Protein AF-A0AAV2IQ93-F1 (afdb_monomer_lite)

Structure (mmCIF, N/CA/C/O backbone):
data_AF-A0AAV2IQ93-F1
#
_entry.id   AF-A0AAV2IQ93-F1
#
loop_
_atom_site.group_PDB
_atom_site.id
_atom_site.type_symbol
_atom_site.label_atom_id
_atom_site.label_alt_id
_atom_site.label_comp_id
_atom_site.label_asym_id
_atom_site.label_entity_id
_atom_site.label_seq_id
_atom_site.pdbx_PDB_ins_code
_atom_site.Cartn_x
_atom_site.Cartn_y
_atom_site.Cartn_z
_atom_site.occupancy
_atom_site.B_iso_or_equiv
_atom_site.auth_seq_id
_atom_site.auth_comp_id
_atom_site.auth_asym_id
_atom_site.auth_atom_id
_atom_site.pdbx_PDB_model_num
ATOM 1 N N . MET A 1 1 ? 19.560 12.477 1.632 1.00 33.50 1 MET A N 1
ATOM 2 C CA . MET A 1 1 ? 19.057 12.816 2.978 1.00 33.50 1 MET A CA 1
ATOM 3 C C . MET A 1 1 ? 17.551 12.609 2.951 1.00 33.50 1 MET A C 1
ATOM 5 O O . MET A 1 1 ? 16.864 13.387 2.298 1.00 33.50 1 MET A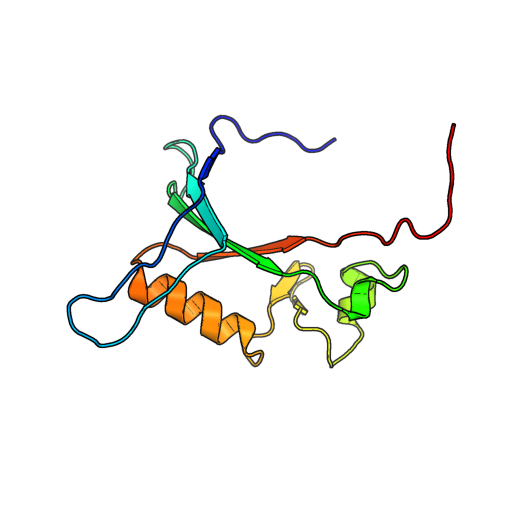 O 1
ATOM 9 N N . GLN A 1 2 ? 17.048 11.499 3.497 1.00 44.12 2 GLN A N 1
ATOM 10 C CA . GLN A 1 2 ? 15.600 11.317 3.627 1.00 44.12 2 GLN A CA 1
ATOM 11 C C . GLN A 1 2 ? 15.128 12.332 4.668 1.00 44.12 2 GLN A C 1
ATOM 13 O O . GLN A 1 2 ? 15.624 12.338 5.789 1.00 44.12 2 GLN A O 1
ATOM 18 N N . LYS A 1 3 ? 14.272 13.269 4.260 1.00 54.19 3 LYS A N 1
ATOM 19 C CA . LYS A 1 3 ? 13.633 14.187 5.201 1.00 54.19 3 LYS A CA 1
ATOM 20 C C . LYS A 1 3 ? 12.532 13.392 5.889 1.00 54.19 3 LYS A C 1
ATOM 22 O O . LYS A 1 3 ? 11.545 13.050 5.242 1.00 54.19 3 LYS A O 1
ATOM 27 N N . GLU A 1 4 ? 12.740 13.055 7.154 1.00 69.06 4 GLU A N 1
ATOM 28 C CA . GLU A 1 4 ? 11.703 12.456 7.988 1.00 69.06 4 GLU A CA 1
ATOM 29 C C . GLU A 1 4 ? 10.526 13.428 8.079 1.00 69.06 4 GLU A C 1
ATOM 31 O O . GLU A 1 4 ? 10.703 14.629 8.306 1.00 69.06 4 GLU A O 1
ATOM 36 N N . HIS A 1 5 ? 9.321 12.925 7.826 1.00 80.06 5 HIS A N 1
ATOM 37 C CA . HIS A 1 5 ? 8.120 13.728 7.964 1.00 80.06 5 HIS A CA 1
ATOM 38 C C . HIS A 1 5 ? 7.686 13.721 9.442 1.00 80.06 5 HIS A C 1
ATOM 40 O O . HIS A 1 5 ? 7.484 12.635 9.990 1.00 80.06 5 HIS A O 1
ATOM 46 N N . PRO A 1 6 ? 7.540 14.888 10.100 1.00 82.50 6 PRO A N 1
ATOM 47 C CA . PRO A 1 6 ? 7.193 14.948 11.517 1.00 82.50 6 PRO A CA 1
ATOM 48 C C . PRO A 1 6 ? 5.892 14.204 11.831 1.00 82.50 6 PRO A C 1
ATOM 50 O O . PRO A 1 6 ? 4.860 14.444 11.206 1.00 82.50 6 PRO A O 1
ATOM 53 N N . GLY A 1 7 ? 5.940 13.306 12.815 1.00 82.06 7 GLY A N 1
ATOM 54 C CA . GLY A 1 7 ? 4.771 12.536 13.244 1.00 82.06 7 GLY A CA 1
ATOM 55 C C . GLY A 1 7 ? 4.328 11.442 12.269 1.00 82.06 7 GLY A C 1
ATOM 56 O O . GLY A 1 7 ? 3.221 10.936 12.418 1.00 82.06 7 GLY A O 1
ATOM 57 N N . LEU A 1 8 ? 5.157 11.077 11.282 1.00 88.69 8 LEU A N 1
ATOM 58 C CA . LEU A 1 8 ? 4.932 9.879 10.477 1.00 88.69 8 LEU A CA 1
ATOM 59 C C . LEU A 1 8 ? 5.265 8.631 11.300 1.00 88.69 8 LEU A C 1
ATOM 61 O O . LEU A 1 8 ? 6.391 8.467 11.765 1.00 88.69 8 LEU A O 1
ATOM 65 N N . GLN A 1 9 ? 4.292 7.742 11.439 1.00 89.88 9 GLN A N 1
ATOM 66 C CA . GLN A 1 9 ? 4.407 6.461 12.121 1.00 89.88 9 GLN A CA 1
ATOM 67 C C . GLN A 1 9 ? 3.858 5.354 11.225 1.00 89.88 9 GLN A C 1
ATOM 69 O O . GLN A 1 9 ? 2.921 5.563 10.451 1.00 89.88 9 GLN A O 1
ATOM 74 N N . VAL A 1 10 ? 4.461 4.172 11.321 1.00 89.81 10 VAL A N 1
ATOM 75 C CA . VAL A 1 10 ? 3.966 2.961 10.668 1.00 89.81 10 VAL A CA 1
ATOM 76 C C . VAL A 1 10 ? 3.716 1.929 11.751 1.00 89.81 10 VAL A C 1
ATOM 78 O O . VAL A 1 10 ? 4.638 1.551 12.472 1.00 89.81 10 VAL A O 1
ATOM 81 N N . GLU A 1 11 ? 2.469 1.493 11.866 1.00 92.56 11 GLU A N 1
ATOM 82 C CA . GLU A 1 11 ? 2.046 0.491 12.835 1.00 92.56 11 GLU A CA 1
ATOM 83 C C . GLU A 1 11 ? 1.782 -0.841 12.137 1.00 92.56 11 GLU A C 1
ATOM 85 O O . GLU A 1 11 ? 1.179 -0.891 11.061 1.00 92.56 11 GLU A O 1
ATOM 90 N N . HIS A 1 12 ? 2.207 -1.934 12.771 1.00 92.50 12 HIS A N 1
ATOM 91 C CA . HIS A 1 12 ? 1.797 -3.268 12.353 1.00 92.50 12 HIS A CA 1
ATOM 92 C C . HIS A 1 12 ? 0.291 -3.441 12.535 1.00 92.50 12 HIS A C 1
ATOM 94 O O . HIS A 1 12 ? -0.303 -2.939 13.489 1.00 92.50 12 HIS A O 1
ATOM 100 N N . CYS A 1 13 ? -0.320 -4.210 11.641 1.00 92.25 13 CYS A N 1
ATOM 101 C CA . CYS A 1 13 ? -1.732 -4.534 11.728 1.00 92.25 13 CYS A CA 1
ATOM 102 C C . CYS A 1 13 ? -1.984 -6.018 11.467 1.00 92.25 13 CYS A C 1
ATOM 104 O O . CYS A 1 13 ? -1.137 -6.726 10.927 1.00 92.25 13 CYS A O 1
ATOM 106 N N . GLY A 1 14 ? -3.143 -6.486 11.925 1.00 93.81 14 GLY A N 1
ATOM 107 C CA . GLY A 1 14 ? -3.614 -7.842 11.682 1.00 93.81 14 GLY A CA 1
ATOM 108 C C . GLY A 1 14 ? -4.640 -7.896 10.553 1.00 93.81 14 GLY A C 1
ATOM 109 O O . GLY A 1 14 ? -4.715 -7.023 9.690 1.00 93.81 14 GLY A O 1
ATOM 110 N N . LEU A 1 15 ? -5.480 -8.925 10.604 1.00 94.50 15 LEU A N 1
ATOM 111 C CA . LEU A 1 15 ? -6.548 -9.131 9.639 1.00 94.50 15 LEU A CA 1
ATOM 112 C C . LEU A 1 15 ? -7.731 -8.185 9.900 1.00 94.50 15 LEU A C 1
ATOM 114 O O . LEU A 1 15 ? -8.340 -8.208 10.969 1.00 94.50 15 LEU A O 1
ATOM 118 N N . PHE A 1 16 ? -8.105 -7.407 8.891 1.00 93.06 16 PHE A N 1
ATOM 119 C CA . PHE A 1 16 ? -9.373 -6.688 8.829 1.00 93.06 16 PHE A CA 1
ATOM 120 C C . PHE A 1 16 ? -10.407 -7.567 8.148 1.00 93.06 16 PHE A C 1
ATOM 122 O O . PHE A 1 16 ? -10.151 -8.067 7.057 1.00 93.06 16 PHE A O 1
ATOM 129 N N . MET A 1 17 ? -11.575 -7.728 8.761 1.00 93.19 17 MET A N 1
ATOM 130 C CA . MET A 1 17 ? -12.705 -8.435 8.161 1.00 93.19 17 MET A CA 1
ATOM 131 C C . MET A 1 17 ? -13.819 -7.442 7.869 1.00 93.19 17 MET A C 1
ATOM 133 O O . MET A 1 17 ? -14.174 -6.633 8.733 1.00 93.19 17 MET A O 1
ATOM 137 N N . ASP A 1 18 ? -14.374 -7.514 6.664 1.00 88.31 18 ASP A N 1
ATOM 138 C CA . ASP A 1 18 ? -15.633 -6.844 6.380 1.00 88.31 18 ASP A CA 1
ATOM 139 C C . ASP A 1 18 ? -16.749 -7.552 7.159 1.00 88.31 18 ASP A C 1
ATOM 141 O O . ASP A 1 18 ? -16.838 -8.776 7.190 1.00 88.31 18 ASP A O 1
ATOM 145 N N . LYS A 1 19 ? -17.596 -6.777 7.834 1.00 81.25 19 LYS A N 1
ATOM 146 C CA . LYS A 1 19 ? -18.686 -7.316 8.658 1.00 81.25 19 LYS A CA 1
ATOM 147 C C . LYS A 1 19 ? -19.838 -7.854 7.815 1.00 81.25 19 LYS A C 1
ATOM 149 O O . LYS A 1 19 ? -20.614 -8.668 8.305 1.00 81.25 19 LYS A O 1
ATOM 154 N N . ASN A 1 20 ? -19.959 -7.373 6.579 1.00 82.00 20 ASN A N 1
ATOM 155 C CA . ASN A 1 20 ? -21.090 -7.658 5.700 1.00 82.00 20 ASN A CA 1
ATOM 156 C C . ASN A 1 20 ? -20.731 -8.615 4.556 1.00 82.00 20 ASN A C 1
ATOM 158 O O . ASN A 1 20 ? -21.591 -8.944 3.740 1.00 82.00 20 ASN A O 1
ATOM 162 N N . SER A 1 21 ? -19.480 -9.071 4.482 1.00 77.94 21 SER A N 1
ATOM 163 C CA . SER A 1 21 ? -19.032 -10.045 3.491 1.00 77.94 21 SER A CA 1
ATOM 164 C C . SER A 1 21 ? -18.049 -11.042 4.101 1.00 77.94 21 SER A C 1
ATOM 166 O O . SER A 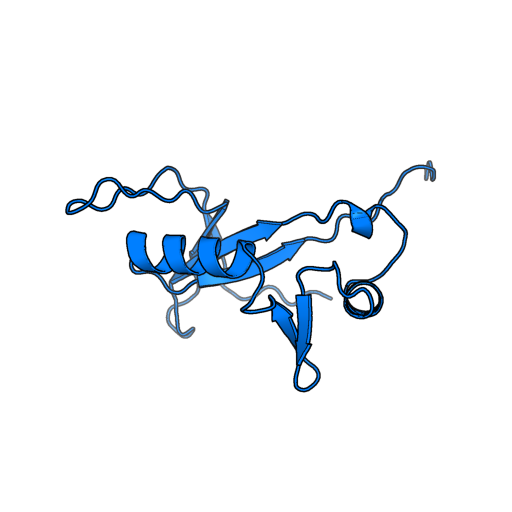1 21 ? -17.579 -10.881 5.220 1.00 77.94 21 SER A O 1
ATOM 168 N N . PHE A 1 22 ? -17.719 -12.092 3.351 1.00 88.88 22 PHE A N 1
ATOM 169 C CA . PHE A 1 22 ? -16.678 -13.056 3.725 1.00 88.88 22 PHE A CA 1
ATOM 170 C C . PHE A 1 22 ? -15.277 -12.593 3.287 1.00 88.88 22 PHE A C 1
ATOM 172 O O . PHE A 1 22 ? -14.396 -13.418 3.047 1.00 88.88 22 PHE A O 1
ATOM 179 N N . LEU A 1 23 ? -15.082 -11.282 3.115 1.00 93.75 23 LEU A N 1
ATOM 180 C CA . LEU A 1 23 ? -13.829 -10.704 2.643 1.00 93.75 23 LEU A CA 1
ATOM 181 C C . LEU A 1 23 ? -12.993 -10.180 3.807 1.00 93.75 23 LEU A C 1
ATOM 183 O O . LEU A 1 23 ? -13.498 -9.600 4.768 1.00 93.75 23 LEU A O 1
ATOM 187 N N . ALA A 1 24 ? -11.682 -10.362 3.684 1.00 94.56 24 ALA A N 1
ATOM 188 C CA . ALA A 1 24 ? -10.721 -9.899 4.663 1.00 94.56 24 ALA A CA 1
ATOM 189 C C . ALA A 1 24 ? -9.422 -9.434 3.993 1.00 94.56 24 ALA A C 1
ATOM 191 O O . ALA A 1 24 ? -9.084 -9.863 2.889 1.00 94.56 24 ALA A O 1
ATOM 192 N N . ALA A 1 25 ? -8.705 -8.538 4.661 1.00 94.00 25 ALA A N 1
ATOM 193 C CA . ALA A 1 25 ? -7.471 -7.935 4.180 1.00 94.00 25 ALA A CA 1
ATOM 194 C C . ALA A 1 25 ? -6.472 -7.779 5.324 1.00 94.00 25 ALA A C 1
ATOM 196 O O . ALA A 1 25 ? -6.837 -7.342 6.410 1.00 94.00 25 ALA A O 1
ATOM 197 N N . SER A 1 26 ? -5.206 -8.089 5.066 1.00 94.38 26 SER A N 1
ATOM 198 C CA . SER A 1 26 ? -4.097 -7.854 5.993 1.00 94.38 26 SER A CA 1
ATOM 199 C C . SER A 1 26 ? -3.038 -7.039 5.253 1.00 94.38 26 SER A C 1
ATOM 201 O O . SER A 1 26 ? -2.235 -7.636 4.540 1.00 94.38 26 SER A O 1
ATOM 203 N N . PRO A 1 27 ? -3.089 -5.699 5.316 1.00 92.56 27 PRO A N 1
ATOM 204 C CA . PRO A 1 27 ? -2.005 -4.874 4.799 1.00 92.56 27 PRO A CA 1
ATOM 205 C C . PRO A 1 27 ? -0.739 -5.061 5.644 1.00 92.56 27 PRO A C 1
ATOM 207 O O . PRO A 1 27 ? -0.816 -5.480 6.801 1.00 92.56 27 PRO A O 1
ATOM 210 N N . ASP A 1 28 ? 0.421 -4.717 5.088 1.00 91.19 28 ASP A N 1
ATOM 211 C CA . ASP A 1 28 ? 1.690 -4.803 5.825 1.00 91.19 28 ASP A CA 1
ATOM 212 C C . ASP A 1 28 ? 1.772 -3.791 6.979 1.00 91.19 28 ASP A C 1
ATOM 214 O O . ASP A 1 28 ? 2.439 -4.038 7.989 1.00 91.19 28 ASP A O 1
ATOM 218 N N . GLY A 1 29 ? 1.062 -2.664 6.868 1.00 91.19 29 GLY A N 1
ATOM 219 C CA . GLY A 1 29 ? 0.933 -1.716 7.967 1.00 91.19 29 GLY A CA 1
ATOM 220 C C . GLY A 1 29 ? -0.089 -0.606 7.755 1.00 91.19 29 GLY A C 1
ATOM 221 O O . GLY A 1 29 ? -0.611 -0.375 6.658 1.00 91.19 29 GLY A O 1
ATOM 222 N N . ILE A 1 30 ? -0.339 0.125 8.838 1.00 90.81 30 ILE A N 1
ATOM 223 C CA . ILE A 1 30 ? -1.092 1.378 8.845 1.00 90.81 30 ILE A CA 1
ATOM 224 C C . ILE A 1 30 ? -0.099 2.526 8.938 1.00 90.81 30 ILE A C 1
ATOM 226 O O . ILE A 1 30 ? 0.750 2.560 9.822 1.00 90.81 30 ILE A O 1
ATOM 230 N N . VAL A 1 31 ? -0.236 3.489 8.037 1.00 89.94 31 VAL A N 1
ATOM 231 C CA . VAL A 1 31 ? 0.518 4.738 8.076 1.00 89.94 31 VAL A CA 1
ATOM 232 C C . VAL A 1 31 ? -0.313 5.769 8.819 1.00 89.94 31 VAL A C 1
ATOM 234 O O . VAL A 1 31 ? -1.425 6.074 8.394 1.00 89.94 31 VAL A O 1
ATOM 237 N N . ILE A 1 32 ? 0.232 6.323 9.893 1.00 89.44 32 ILE A N 1
ATOM 238 C CA . ILE A 1 32 ? -0.354 7.431 10.646 1.00 89.44 32 ILE A CA 1
ATOM 239 C C . ILE A 1 32 ? 0.558 8.637 10.465 1.00 89.44 32 ILE A C 1
ATOM 241 O O . ILE A 1 32 ? 1.779 8.530 10.514 1.00 89.44 32 ILE A O 1
ATOM 245 N N . CYS A 1 33 ? -0.035 9.786 10.198 1.00 88.31 33 CYS A N 1
ATOM 246 C CA . CYS A 1 33 ? 0.655 11.026 9.918 1.00 88.31 33 CYS A CA 1
ATOM 247 C C . CYS A 1 33 ? 0.025 12.152 10.738 1.00 88.31 33 CYS A C 1
ATOM 249 O O . CYS A 1 33 ? -1.081 12.032 11.264 1.00 88.31 33 CYS A O 1
ATOM 251 N N . CYS A 1 34 ? 0.723 13.277 10.823 1.00 86.56 34 CYS A N 1
ATOM 252 C CA . CYS A 1 34 ? 0.214 14.485 11.455 1.00 86.56 34 CYS A CA 1
ATOM 253 C C . CYS A 1 34 ? -1.120 14.972 10.838 1.00 86.56 34 CYS A C 1
ATOM 255 O O . CYS A 1 34 ? -1.423 14.754 9.662 1.00 86.56 34 CYS A O 1
ATOM 257 N N . ASN A 1 35 ? -1.900 15.719 11.623 1.00 85.38 35 ASN A N 1
ATOM 258 C CA . ASN A 1 35 ? -3.241 16.184 11.235 1.00 85.38 35 ASN A CA 1
ATOM 259 C C . ASN A 1 35 ? -3.256 17.188 10.069 1.00 85.38 35 ASN A C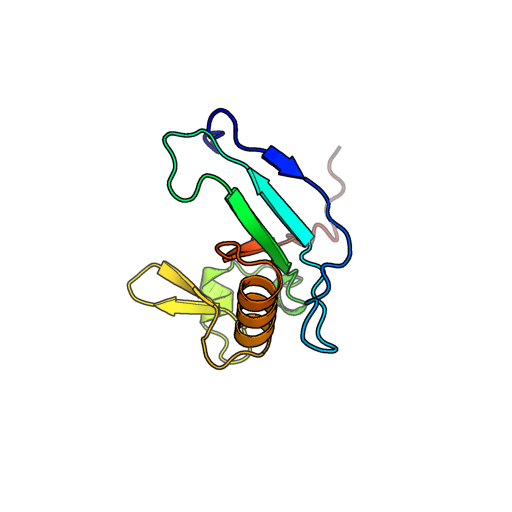 1
ATOM 261 O O . ASN A 1 35 ? -4.311 17.443 9.496 1.00 85.38 35 ASN A O 1
ATOM 265 N N . HIS A 1 36 ? -2.108 17.775 9.723 1.00 87.69 36 HIS A N 1
ATOM 266 C CA . HIS A 1 36 ? -1.981 18.669 8.570 1.00 87.69 36 HIS A CA 1
ATOM 267 C C . HIS A 1 36 ? -1.727 17.917 7.254 1.00 87.69 36 HIS A C 1
ATOM 269 O O . HIS A 1 36 ? -1.730 18.530 6.186 1.00 87.69 36 HIS A O 1
ATOM 275 N N . CYS A 1 37 ? -1.530 16.598 7.301 1.00 84.06 37 CYS A N 1
ATOM 276 C CA . CYS A 1 37 ? -1.502 15.755 6.117 1.00 84.06 37 CYS A CA 1
ATOM 277 C C . CYS A 1 37 ? -2.892 15.212 5.801 1.00 84.06 37 CYS A C 1
ATOM 279 O O . CYS A 1 37 ? -3.624 14.767 6.682 1.00 84.06 37 CYS A O 1
ATOM 281 N N . PHE A 1 38 ? -3.227 15.198 4.512 1.00 82.19 38 PHE A N 1
ATOM 282 C CA . PHE A 1 38 ? -4.420 14.533 4.019 1.00 82.19 38 PHE A CA 1
ATOM 283 C C . PHE A 1 38 ? -4.039 13.440 3.006 1.00 82.19 38 PHE A C 1
ATOM 285 O O . PHE A 1 38 ? -3.399 13.742 1.992 1.00 82.19 38 PHE A O 1
ATOM 292 N N . PRO A 1 39 ? -4.411 12.173 3.253 1.00 81.00 39 PRO A N 1
ATOM 293 C CA . PRO A 1 39 ? -5.000 11.665 4.496 1.00 81.00 39 PRO A CA 1
ATOM 294 C C . PRO A 1 39 ? -3.986 11.616 5.652 1.00 81.00 39 PRO A C 1
ATOM 296 O O . PRO A 1 39 ? -2.793 11.417 5.419 1.00 81.00 39 PRO A O 1
ATOM 299 N N . SER A 1 40 ? -4.472 11.743 6.890 1.00 85.31 40 SER A N 1
ATOM 300 C CA . SER A 1 40 ? -3.663 11.542 8.101 1.00 85.31 40 SER A CA 1
ATOM 301 C C . SER A 1 40 ? -3.500 10.062 8.460 1.00 85.31 40 SER A C 1
ATOM 303 O O . SER A 1 40 ? -2.601 9.716 9.213 1.00 85.31 40 SER A O 1
ATOM 305 N N . VAL A 1 41 ? -4.335 9.177 7.903 1.00 87.44 41 VAL A N 1
ATOM 306 C CA . VAL A 1 41 ? -4.240 7.723 8.079 1.00 87.44 41 VAL A CA 1
ATOM 307 C C . VAL A 1 41 ? -4.357 7.027 6.728 1.00 87.44 41 VAL A C 1
ATOM 309 O O . VAL A 1 41 ? -5.248 7.333 5.934 1.00 87.44 41 VAL A O 1
ATOM 312 N N . GLY A 1 42 ? -3.482 6.062 6.474 1.00 89.88 42 GLY A N 1
ATOM 313 C CA . GLY A 1 42 ? -3.518 5.243 5.272 1.00 89.88 42 GLY A CA 1
ATOM 314 C C . GLY A 1 42 ? -2.993 3.833 5.489 1.00 89.88 42 GLY A C 1
ATOM 315 O O . GLY A 1 42 ? -2.684 3.434 6.608 1.00 89.88 42 GLY A O 1
ATOM 316 N N . LEU A 1 43 ? -2.908 3.075 4.403 1.00 90.25 43 LEU A N 1
ATOM 317 C CA . LEU A 1 43 ? -2.289 1.749 4.384 1.00 90.25 43 LEU A CA 1
ATOM 318 C C . LEU A 1 43 ? -0.929 1.798 3.705 1.00 90.25 43 LEU A C 1
ATOM 320 O O . LEU A 1 43 ? -0.722 2.617 2.804 1.00 90.25 43 LEU A O 1
ATOM 324 N N . VAL A 1 44 ? -0.055 0.876 4.094 1.00 89.31 44 VAL A N 1
ATOM 325 C CA . VAL A 1 44 ? 1.154 0.535 3.355 1.00 89.31 44 VAL A CA 1
ATOM 326 C C . VAL A 1 44 ? 1.152 -0.952 3.015 1.00 89.31 44 VAL A C 1
ATOM 328 O O . VAL A 1 44 ? 0.873 -1.791 3.865 1.00 89.31 44 VAL A O 1
ATOM 331 N N . GLU A 1 45 ? 1.479 -1.246 1.761 1.00 87.50 45 GLU A N 1
ATOM 332 C CA . GLU A 1 45 ? 1.836 -2.578 1.274 1.00 87.50 45 GLU A CA 1
ATOM 333 C C . GLU A 1 45 ? 3.281 -2.499 0.782 1.00 87.50 45 GLU A C 1
ATOM 335 O O . GLU A 1 45 ? 3.610 -1.583 0.020 1.00 87.50 45 GLU A O 1
ATOM 340 N N . ILE A 1 46 ? 4.122 -3.426 1.227 1.00 84.88 46 ILE A N 1
ATOM 341 C CA . ILE A 1 46 ? 5.549 -3.520 0.954 1.00 84.88 46 ILE A CA 1
ATOM 342 C C . ILE A 1 46 ? 5.795 -4.751 0.096 1.00 84.88 46 ILE A C 1
ATOM 344 O O . ILE A 1 46 ? 5.803 -5.890 0.555 1.00 84.88 46 ILE A O 1
ATOM 348 N N . ASN A 1 47 ? 6.089 -4.516 -1.177 1.00 79.94 47 ASN A N 1
ATOM 349 C CA . ASN A 1 47 ? 6.443 -5.596 -2.084 1.00 79.94 47 ASN A CA 1
ATOM 350 C C . ASN A 1 47 ? 7.939 -5.591 -2.398 1.00 79.94 47 ASN A C 1
ATOM 352 O O . ASN A 1 47 ? 8.488 -4.544 -2.739 1.00 79.94 47 ASN A O 1
ATOM 356 N N . VAL A 1 48 ? 8.579 -6.764 -2.347 1.00 74.94 48 VAL A N 1
ATOM 357 C CA . VAL A 1 48 ? 9.971 -6.956 -2.775 1.00 74.94 48 VAL A CA 1
ATOM 358 C C . VAL A 1 48 ? 9.986 -7.784 -4.067 1.00 74.94 48 VAL A C 1
ATOM 360 O O . VAL A 1 48 ? 9.831 -9.008 -4.020 1.00 74.94 48 VAL A O 1
ATOM 363 N N . PRO A 1 49 ? 10.204 -7.160 -5.239 1.00 67.69 49 PRO A N 1
ATOM 364 C CA . PRO A 1 49 ? 10.225 -7.876 -6.506 1.00 67.69 49 PRO A CA 1
ATOM 365 C C . PRO A 1 49 ? 11.333 -8.930 -6.547 1.00 67.69 49 PRO A C 1
ATOM 367 O O . PRO A 1 49 ? 12.493 -8.667 -6.228 1.00 67.69 49 PRO A O 1
ATOM 370 N N . PHE A 1 50 ? 11.019 -10.116 -7.068 1.00 64.12 50 PHE A N 1
ATOM 371 C CA . PHE A 1 50 ? 12.044 -11.130 -7.325 1.00 64.12 50 PHE A CA 1
ATOM 372 C C . PHE A 1 50 ? 13.096 -10.640 -8.343 1.00 64.12 50 PHE A C 1
ATOM 374 O O . PHE A 1 50 ? 14.285 -10.928 -8.202 1.00 64.12 50 PHE A O 1
ATOM 381 N N . PHE A 1 51 ? 12.677 -9.849 -9.341 1.00 58.62 51 PHE A N 1
ATOM 382 C CA . PHE A 1 51 ? 13.548 -9.332 -10.403 1.00 58.62 51 PHE A CA 1
ATOM 383 C C . PHE A 1 51 ? 14.544 -8.263 -9.930 1.00 58.62 51 PHE A C 1
ATOM 385 O O . PHE A 1 51 ? 15.614 -8.153 -10.523 1.00 58.62 51 PHE A O 1
ATOM 392 N N . THR A 1 52 ? 14.254 -7.538 -8.843 1.00 54.62 52 THR A N 1
ATOM 393 C CA . THR A 1 52 ? 15.166 -6.531 -8.264 1.00 54.62 52 THR A CA 1
ATOM 394 C C . THR A 1 52 ? 16.250 -7.131 -7.368 1.00 54.62 52 THR A C 1
ATOM 396 O O . THR A 1 52 ? 17.048 -6.401 -6.792 1.00 54.62 52 THR A O 1
ATOM 399 N N . ARG A 1 53 ? 16.337 -8.468 -7.266 1.00 53.47 53 ARG A N 1
ATOM 400 C CA . ARG A 1 53 ? 17.570 -9.131 -6.799 1.00 53.47 53 ARG A CA 1
ATOM 401 C C . ARG A 1 53 ? 18.730 -8.978 -7.791 1.00 53.47 53 ARG A C 1
ATOM 403 O O . ARG A 1 53 ? 19.863 -9.274 -7.429 1.00 53.47 53 ARG A O 1
ATOM 410 N N . ARG A 1 54 ? 18.445 -8.560 -9.028 1.00 56.81 54 ARG A N 1
ATOM 411 C CA . ARG A 1 54 ? 19.428 -8.095 -10.016 1.00 56.81 54 ARG A CA 1
ATOM 412 C C . ARG A 1 54 ? 19.649 -6.605 -9.761 1.00 56.81 54 ARG A C 1
ATOM 414 O O . ARG A 1 54 ? 18.687 -5.943 -9.391 1.00 56.81 54 ARG A O 1
ATOM 421 N N . ASP A 1 55 ? 20.859 -6.088 -9.951 1.00 67.19 55 ASP A N 1
ATOM 422 C CA . ASP A 1 55 ? 21.309 -4.725 -9.595 1.00 67.19 55 ASP A CA 1
ATOM 423 C C . ASP A 1 55 ? 20.615 -3.553 -10.339 1.00 67.19 55 ASP A C 1
ATOM 425 O O . ASP A 1 55 ? 21.211 -2.503 -10.562 1.00 67.19 55 ASP A O 1
ATOM 429 N N . LEU A 1 56 ? 19.348 -3.714 -10.720 1.00 71.31 56 LEU A N 1
ATOM 430 C CA . LEU A 1 56 ? 18.515 -2.742 -11.409 1.00 71.31 56 LEU A CA 1
ATOM 431 C C . LEU A 1 56 ? 17.812 -1.812 -10.414 1.00 71.31 56 LEU A C 1
ATOM 433 O O . LEU A 1 56 ? 17.291 -2.220 -9.373 1.00 71.31 56 LEU A O 1
ATOM 437 N N . THR A 1 57 ? 17.734 -0.541 -10.773 1.00 78.00 57 THR A N 1
ATOM 438 C CA . THR A 1 57 ? 16.898 0.468 -10.116 1.00 78.00 57 THR A CA 1
ATOM 439 C C . THR A 1 57 ? 15.406 0.228 -10.398 1.00 78.00 57 THR A C 1
ATOM 441 O O . THR A 1 57 ? 15.043 -0.506 -11.322 1.00 78.00 57 THR A O 1
ATOM 444 N N . VAL A 1 58 ? 14.498 0.883 -9.644 1.00 77.44 58 VAL A N 1
ATOM 445 C CA . VAL A 1 58 ? 13.045 0.832 -9.956 1.00 77.44 58 VAL A CA 1
ATOM 446 C C . VAL A 1 58 ? 12.808 1.283 -11.392 1.00 77.44 58 VAL A C 1
ATOM 448 O O . VAL A 1 58 ? 11.996 0.703 -12.107 1.00 77.44 58 VAL A O 1
ATOM 451 N N . LYS A 1 59 ? 13.504 2.354 -11.788 1.00 80.69 59 LYS A N 1
ATOM 452 C CA . LYS A 1 59 ? 13.307 3.029 -13.063 1.00 80.69 59 LYS A CA 1
ATOM 453 C C . LYS A 1 59 ? 13.677 2.106 -14.220 1.00 80.69 59 LYS A C 1
ATOM 455 O O . LYS A 1 59 ? 12.866 1.937 -15.118 1.00 80.69 59 LYS A O 1
ATOM 460 N N . GLU A 1 60 ? 14.834 1.453 -14.136 1.00 82.19 60 GLU A N 1
ATOM 461 C CA . GLU A 1 60 ? 15.260 0.434 -15.107 1.00 82.19 60 GLU A CA 1
ATOM 462 C C . GLU A 1 60 ? 14.314 -0.773 -15.091 1.00 82.19 60 GLU A C 1
A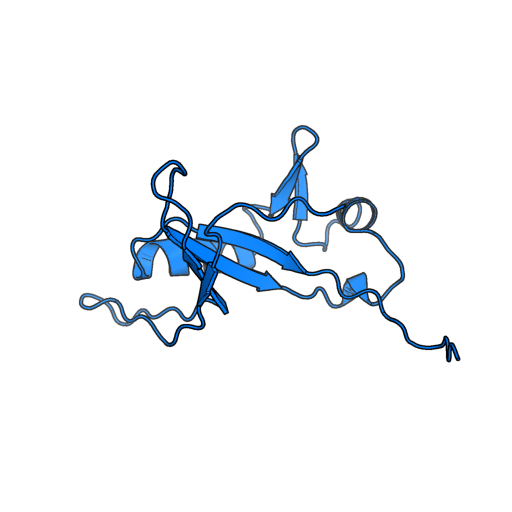TOM 464 O O . GLU A 1 60 ? 13.944 -1.305 -16.132 1.00 82.19 60 GLU A O 1
ATOM 469 N N . SER A 1 61 ? 13.831 -1.175 -13.911 1.00 81.56 61 SER A N 1
ATOM 470 C CA . SER A 1 61 ? 12.861 -2.273 -13.805 1.00 81.56 61 SER A CA 1
ATOM 471 C C . SER A 1 61 ? 11.531 -1.952 -14.498 1.00 81.56 61 SER A C 1
ATOM 473 O O . SER A 1 61 ? 10.895 -2.862 -15.024 1.00 81.56 61 SER A O 1
ATOM 475 N N . CYS A 1 62 ? 11.121 -0.679 -14.562 1.00 84.06 62 CYS A N 1
ATOM 476 C CA . CYS A 1 62 ? 9.904 -0.251 -15.263 1.00 84.06 62 CYS A CA 1
ATOM 477 C C . CYS A 1 62 ? 9.970 -0.438 -16.788 1.00 84.06 62 CYS A C 1
ATOM 479 O O . CYS A 1 62 ? 8.918 -0.459 -17.426 1.00 84.06 62 CYS A O 1
ATOM 481 N N . GLU A 1 63 ? 11.159 -0.612 -17.375 1.00 83.12 63 GLU A N 1
ATOM 482 C CA . GLU A 1 63 ? 11.311 -0.948 -18.799 1.00 83.12 63 GLU A CA 1
ATOM 483 C C . GLU A 1 63 ? 10.846 -2.382 -19.093 1.00 83.12 63 GLU A C 1
ATOM 485 O O . GLU A 1 63 ? 10.400 -2.705 -20.197 1.00 83.12 63 GLU A O 1
ATOM 490 N N . ASN A 1 64 ? 10.883 -3.257 -18.084 1.00 82.56 64 ASN A N 1
ATOM 491 C CA . ASN A 1 64 ? 10.392 -4.615 -18.211 1.00 82.56 64 ASN A CA 1
ATOM 492 C C . ASN A 1 64 ? 8.857 -4.645 -18.134 1.00 82.56 64 ASN A C 1
ATOM 494 O O . ASN A 1 64 ? 8.243 -4.319 -17.115 1.00 82.56 64 ASN A O 1
ATOM 498 N N . LYS A 1 65 ? 8.211 -5.136 -19.197 1.00 81.06 65 LYS A N 1
ATOM 499 C CA . LYS A 1 65 ? 6.748 -5.286 -19.245 1.00 81.06 65 LYS A CA 1
ATOM 500 C C . LYS A 1 65 ? 6.192 -6.171 -18.124 1.00 81.06 65 LYS A C 1
ATOM 502 O O . LYS A 1 65 ? 5.077 -5.908 -17.679 1.00 81.06 65 LYS A O 1
ATOM 507 N N . ALA A 1 66 ? 6.963 -7.149 -17.643 1.00 81.56 66 ALA A N 1
ATOM 508 C CA . ALA A 1 66 ? 6.589 -8.035 -16.541 1.00 81.56 66 ALA A CA 1
ATOM 509 C C . ALA A 1 66 ? 6.738 -7.393 -15.149 1.00 81.56 66 ALA A C 1
ATOM 511 O O . ALA A 1 66 ? 6.264 -7.956 -14.165 1.00 81.56 66 ALA A O 1
ATOM 512 N N . PHE A 1 67 ? 7.388 -6.231 -15.037 1.00 84.75 67 PHE A N 1
ATOM 513 C CA . PHE A 1 67 ? 7.466 -5.505 -13.773 1.00 84.75 67 PHE A CA 1
ATOM 514 C C . PHE A 1 67 ? 6.113 -4.889 -13.422 1.00 84.75 67 PHE A C 1
ATOM 516 O O . PHE A 1 67 ? 5.380 -4.436 -14.300 1.00 84.75 67 PHE A O 1
ATOM 523 N N . PHE A 1 68 ? 5.761 -4.865 -12.142 1.00 84.69 68 PHE A N 1
ATOM 524 C CA . PHE A 1 68 ? 4.433 -4.426 -11.714 1.00 84.69 68 PHE A CA 1
ATOM 525 C C . PHE A 1 68 ? 4.257 -2.903 -11.720 1.00 84.69 68 PHE A C 1
ATOM 527 O O . PHE A 1 68 ? 3.124 -2.437 -11.818 1.00 84.69 68 PHE A O 1
ATOM 534 N N . CYS A 1 69 ? 5.341 -2.123 -11.677 1.00 86.50 69 CYS A N 1
ATOM 535 C CA . CYS A 1 69 ? 5.277 -0.673 -11.867 1.00 86.50 69 CYS A CA 1
ATOM 536 C C . CYS A 1 69 ? 5.557 -0.265 -13.319 1.00 86.50 69 CYS A C 1
ATOM 538 O O . CYS A 1 69 ? 6.188 -0.994 -14.088 1.00 86.50 69 CYS A O 1
ATOM 540 N N . ALA A 1 70 ? 5.099 0.930 -13.671 1.00 86.44 70 ALA A N 1
ATOM 541 C CA . ALA A 1 70 ? 5.433 1.645 -14.893 1.00 86.44 70 ALA A CA 1
ATOM 542 C C . ALA A 1 70 ? 5.775 3.103 -14.562 1.00 86.44 70 ALA A C 1
ATOM 544 O O . ALA A 1 70 ? 5.445 3.602 -13.484 1.00 86.44 70 ALA A O 1
ATOM 545 N N . ILE A 1 71 ? 6.429 3.785 -15.501 1.00 85.94 71 ILE A N 1
ATOM 546 C CA . ILE A 1 71 ? 6.600 5.236 -15.440 1.00 85.94 71 ILE A CA 1
ATOM 547 C C . ILE A 1 71 ? 5.425 5.865 -16.185 1.00 85.94 71 ILE A C 1
ATOM 549 O O . ILE A 1 71 ? 5.291 5.688 -17.393 1.00 85.94 71 ILE A O 1
ATOM 553 N N . GLU A 1 72 ? 4.598 6.613 -15.467 1.00 80.62 72 GLU A N 1
ATOM 554 C CA . GLU A 1 72 ? 3.477 7.380 -16.004 1.00 80.62 72 GLU A CA 1
ATOM 555 C C . GLU A 1 72 ? 3.662 8.844 -15.584 1.00 80.62 72 GLU A C 1
ATOM 557 O O . GLU A 1 72 ? 3.854 9.140 -14.404 1.00 80.62 72 GLU A O 1
ATOM 562 N N . ASN A 1 73 ? 3.648 9.781 -16.539 1.00 79.69 73 ASN A N 1
ATOM 563 C CA . ASN A 1 73 ? 3.807 11.222 -16.280 1.00 79.69 73 ASN A CA 1
ATOM 564 C C . ASN A 1 73 ? 5.039 11.577 -15.417 1.00 79.69 73 ASN A C 1
ATOM 566 O O . ASN A 1 73 ? 4.935 12.338 -14.458 1.00 79.69 73 ASN A O 1
ATOM 570 N N . ASN A 1 74 ? 6.206 10.999 -15.726 1.00 81.25 74 ASN A N 1
ATOM 571 C CA . ASN A 1 74 ? 7.453 11.138 -14.950 1.00 81.25 74 ASN A CA 1
ATOM 572 C C . ASN A 1 74 ? 7.386 10.640 -13.493 1.00 81.25 74 ASN A C 1
ATOM 574 O O . ASN A 1 74 ? 8.314 10.878 -12.719 1.00 81.25 74 ASN A O 1
ATOM 578 N N . SER A 1 75 ? 6.334 9.912 -13.121 1.00 78.44 75 SER A N 1
ATOM 579 C CA . SER A 1 75 ? 6.169 9.299 -11.805 1.00 78.44 75 SER A CA 1
ATOM 580 C C . SER A 1 75 ? 6.130 7.779 -11.922 1.00 78.44 75 SER A C 1
ATOM 582 O O . SER A 1 75 ? 5.673 7.233 -12.922 1.00 78.44 75 SER A O 1
ATOM 584 N N . ILE A 1 76 ? 6.650 7.077 -10.918 1.00 83.56 76 ILE A N 1
ATOM 585 C CA . ILE A 1 76 ? 6.561 5.617 -10.862 1.00 83.56 76 ILE A CA 1
ATOM 586 C C . ILE A 1 76 ? 5.231 5.259 -10.205 1.00 83.56 76 ILE A C 1
ATOM 588 O O . ILE A 1 76 ? 4.989 5.635 -9.059 1.00 83.56 76 ILE A O 1
ATOM 592 N N . GLY A 1 77 ? 4.397 4.515 -10.924 1.00 83.44 77 GLY A N 1
ATOM 593 C CA . GLY A 1 77 ? 3.091 4.060 -10.462 1.00 83.44 77 GLY A CA 1
ATOM 594 C C . GLY A 1 77 ? 2.917 2.558 -10.642 1.00 83.44 77 GLY A C 1
ATOM 595 O O . GLY A 1 77 ? 3.521 1.942 -11.520 1.00 83.44 77 GLY A O 1
ATOM 596 N N . LEU A 1 78 ? 2.078 1.955 -9.803 1.00 86.19 78 LEU A N 1
ATOM 597 C CA . LEU A 1 78 ? 1.662 0.566 -9.962 1.00 86.19 78 LEU A CA 1
ATOM 598 C C . LEU A 1 78 ? 0.713 0.443 -11.163 1.00 86.19 78 LEU A C 1
ATOM 600 O O . LEU A 1 78 ? -0.254 1.198 -11.269 1.00 86.19 78 LEU A O 1
ATOM 604 N N . LYS A 1 79 ? 0.956 -0.529 -12.047 1.00 88.94 79 LYS A N 1
ATOM 605 C CA . LYS A 1 79 ? 0.094 -0.783 -13.208 1.00 88.94 79 LYS A CA 1
ATOM 606 C C . LYS A 1 79 ? -1.302 -1.187 -12.740 1.00 88.94 79 LYS A C 1
ATOM 608 O O . LYS A 1 79 ? -1.452 -2.174 -12.022 1.00 88.94 79 LYS A O 1
ATOM 613 N N . ARG A 1 80 ? -2.334 -0.493 -13.229 1.00 87.81 80 ARG A N 1
ATOM 614 C CA . ARG A 1 80 ? -3.744 -0.801 -12.910 1.00 87.81 80 ARG A CA 1
ATOM 615 C C . ARG A 1 80 ? -4.183 -2.199 -13.352 1.00 87.81 80 ARG A C 1
ATOM 617 O O . ARG A 1 80 ? -5.113 -2.754 -12.785 1.00 87.81 80 ARG A O 1
ATOM 624 N N . SER A 1 81 ? -3.511 -2.766 -14.353 1.00 88.06 81 SER A N 1
ATOM 625 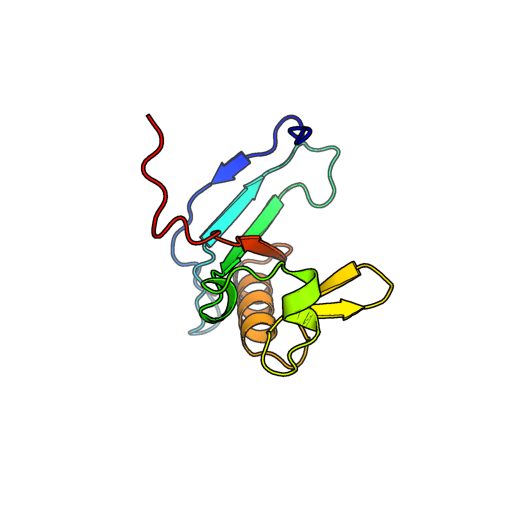C CA . SER A 1 81 ? -3.748 -4.126 -14.847 1.00 88.06 81 SER A CA 1
ATOM 626 C C . SER A 1 81 ? -3.069 -5.219 -14.016 1.00 88.06 81 SER A C 1
ATOM 628 O O . SER A 1 81 ? -3.287 -6.400 -14.276 1.00 88.06 81 SER A O 1
ATOM 630 N N . HIS A 1 82 ? -2.221 -4.865 -13.046 1.00 88.56 82 HIS A N 1
ATOM 631 C CA . HIS A 1 82 ? -1.471 -5.836 -12.257 1.00 88.56 82 HIS A CA 1
ATOM 632 C C . HIS A 1 82 ? -2.262 -6.293 -11.023 1.00 88.56 82 HIS A C 1
ATOM 634 O O . HIS A 1 82 ? -2.934 -5.492 -10.382 1.00 88.56 82 HIS A O 1
ATOM 640 N N . HIS A 1 83 ? -2.136 -7.562 -10.622 1.00 88.81 83 HIS A N 1
ATOM 641 C CA . HIS A 1 83 ? -2.905 -8.131 -9.503 1.00 88.81 83 HIS A CA 1
ATOM 642 C C . HIS A 1 83 ? -2.663 -7.424 -8.158 1.00 88.81 83 HIS A C 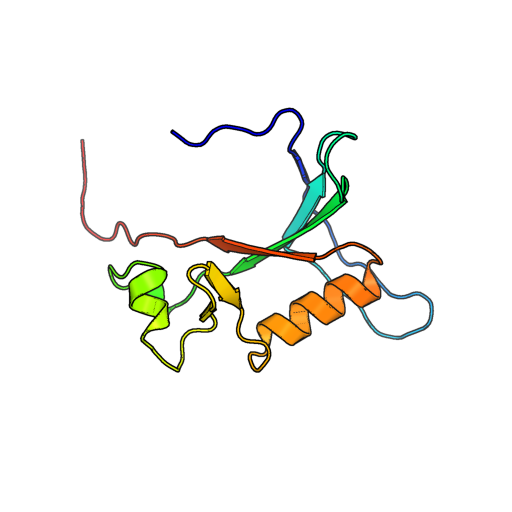1
ATOM 644 O O . HIS A 1 83 ? -3.594 -7.285 -7.372 1.00 88.81 83 HIS A O 1
ATOM 650 N N . TYR A 1 84 ? -1.456 -6.898 -7.918 1.00 88.19 84 TYR A N 1
ATOM 651 C CA . TYR A 1 84 ? -1.177 -6.055 -6.745 1.00 88.19 84 TYR A CA 1
ATOM 652 C C . TYR A 1 84 ? -2.055 -4.801 -6.687 1.00 88.19 84 TYR A C 1
ATOM 654 O O . TYR A 1 84 ? -2.403 -4.352 -5.601 1.00 88.19 84 TYR A O 1
ATOM 662 N N . PHE A 1 85 ? -2.464 -4.244 -7.834 1.00 88.88 85 PHE A N 1
ATOM 663 C CA . PHE A 1 85 ? -3.392 -3.116 -7.835 1.00 88.88 85 PHE A CA 1
ATOM 664 C C . PHE A 1 85 ? -4.745 -3.550 -7.270 1.00 88.88 85 PHE A C 1
ATOM 666 O O . PHE A 1 85 ? -5.267 -2.901 -6.366 1.00 88.88 85 PHE A O 1
ATOM 673 N N . CYS A 1 86 ? -5.267 -4.691 -7.728 1.00 90.62 86 CYS A N 1
ATOM 674 C CA . CYS A 1 86 ? -6.505 -5.265 -7.205 1.00 90.62 86 CYS A CA 1
ATOM 675 C C . CYS A 1 86 ? -6.406 -5.596 -5.709 1.00 90.62 86 CYS A C 1
ATOM 677 O O . CYS A 1 86 ? -7.341 -5.308 -4.969 1.00 90.62 86 CYS A O 1
ATOM 679 N N . GLN A 1 87 ? -5.274 -6.143 -5.251 1.00 90.88 87 GLN A N 1
ATOM 680 C CA . GLN A 1 87 ? -5.029 -6.434 -3.833 1.00 90.88 87 GLN A CA 1
ATOM 681 C C . GLN A 1 87 ? -5.157 -5.169 -2.973 1.00 90.88 87 GLN A C 1
ATOM 683 O O . GLN A 1 87 ? -5.916 -5.158 -2.006 1.00 90.88 87 GLN A O 1
ATOM 688 N N . ILE A 1 88 ? -4.480 -4.085 -3.359 1.00 90.19 88 ILE A N 1
ATOM 689 C CA . ILE A 1 88 ? -4.503 -2.815 -2.618 1.00 90.19 88 ILE A CA 1
ATOM 690 C C . ILE A 1 88 ? -5.898 -2.198 -2.644 1.00 90.19 88 ILE A C 1
ATOM 692 O O . ILE A 1 88 ? -6.371 -1.715 -1.620 1.00 90.19 88 ILE A O 1
ATOM 696 N N . GLN A 1 89 ? -6.593 -2.232 -3.786 1.00 90.56 89 GLN A N 1
ATOM 697 C CA . GLN A 1 89 ? -7.979 -1.757 -3.848 1.00 90.56 89 GLN A CA 1
ATOM 698 C C . GLN A 1 89 ? -8.904 -2.578 -2.939 1.00 90.56 89 GLN A C 1
ATOM 700 O O . GLN A 1 89 ? -9.769 -2.006 -2.282 1.00 90.56 89 GLN A O 1
ATOM 705 N N . GLY A 1 90 ? -8.688 -3.893 -2.835 1.00 91.69 90 GLY A N 1
ATOM 706 C CA . GLY A 1 90 ? -9.395 -4.750 -1.883 1.00 91.69 90 GLY A CA 1
ATOM 707 C C . GLY A 1 90 ? -9.124 -4.353 -0.431 1.00 91.69 90 GLY A C 1
ATOM 708 O O . GLY A 1 90 ? -10.062 -4.179 0.343 1.00 91.69 90 GLY A O 1
ATOM 709 N N . GLN A 1 91 ? -7.859 -4.124 -0.070 1.00 93.25 91 GLN A N 1
ATOM 710 C CA . GLN A 1 91 ? -7.485 -3.644 1.265 1.00 93.25 91 GLN A CA 1
ATOM 711 C C . GLN A 1 91 ? -8.121 -2.278 1.577 1.00 93.25 91 GLN A C 1
ATOM 713 O O . GLN A 1 91 ? -8.655 -2.079 2.668 1.00 93.25 91 GLN A O 1
ATOM 718 N N . VAL A 1 92 ? -8.124 -1.346 0.620 1.00 90.62 92 VAL A N 1
ATOM 719 C CA . VAL A 1 92 ? -8.803 -0.042 0.738 1.00 90.62 92 VAL A CA 1
ATOM 720 C C . VAL A 1 92 ? -10.301 -0.218 0.969 1.00 90.62 92 VAL A C 1
ATOM 722 O O . VAL A 1 92 ? -10.844 0.361 1.909 1.00 90.62 92 VAL A O 1
ATOM 725 N N . GLY A 1 93 ? -10.953 -1.054 0.159 1.00 90.50 93 GLY A N 1
ATOM 726 C CA . GLY A 1 93 ? -12.386 -1.321 0.262 1.00 90.50 93 GLY A CA 1
ATOM 727 C C . GLY A 1 93 ? -12.785 -1.936 1.604 1.00 90.50 93 GLY A C 1
ATOM 728 O O . GLY A 1 93 ? -13.749 -1.486 2.214 1.00 90.50 93 GLY A O 1
ATOM 729 N N . ILE A 1 94 ? -12.017 -2.911 2.096 1.00 91.88 94 ILE A N 1
ATOM 730 C CA . ILE A 1 94 ? -12.311 -3.627 3.350 1.00 91.88 94 ILE A CA 1
ATOM 731 C C . ILE A 1 94 ? -12.018 -2.760 4.580 1.00 91.88 94 ILE A C 1
ATOM 733 O O . ILE A 1 94 ? -12.761 -2.787 5.557 1.00 91.88 94 ILE A O 1
ATOM 737 N N . THR A 1 95 ? -10.931 -1.987 4.562 1.00 89.62 95 THR A N 1
ATOM 738 C CA . THR A 1 95 ? -10.507 -1.209 5.740 1.00 89.62 95 THR A CA 1
ATOM 739 C C . THR A 1 95 ? -11.136 0.179 5.832 1.00 89.62 95 THR A C 1
ATOM 741 O O . THR A 1 95 ? -11.023 0.811 6.888 1.00 89.62 95 THR A O 1
ATOM 744 N N . GLY A 1 96 ? -11.721 0.680 4.737 1.00 86.38 96 GLY A N 1
ATOM 745 C CA . GLY A 1 96 ? -12.225 2.051 4.615 1.00 86.38 96 GLY A CA 1
ATOM 746 C C . GLY A 1 96 ? -11.136 3.130 4.677 1.00 86.38 96 GLY A C 1
ATOM 747 O O . GLY A 1 96 ? -11.446 4.301 4.885 1.00 86.38 96 GLY A O 1
ATOM 748 N N . LYS A 1 97 ? -9.857 2.755 4.547 1.00 83.25 97 LYS A N 1
ATOM 749 C CA . LYS A 1 97 ? -8.703 3.667 4.613 1.00 83.25 97 LYS A CA 1
ATOM 750 C C . LYS A 1 97 ? -8.193 3.994 3.217 1.00 83.25 97 LYS A C 1
ATOM 752 O O . LYS A 1 97 ? -8.374 3.222 2.284 1.00 83.25 97 LYS A O 1
ATOM 757 N N . ILE A 1 98 ? -7.482 5.110 3.074 1.00 77.06 98 ILE A N 1
ATOM 758 C CA . ILE A 1 98 ? -6.814 5.437 1.810 1.00 77.06 98 ILE A CA 1
ATOM 759 C C . ILE A 1 98 ? -5.528 4.611 1.693 1.00 77.06 98 ILE A C 1
ATOM 761 O O . ILE A 1 98 ? -4.667 4.638 2.569 1.00 77.06 98 ILE A O 1
ATOM 765 N N . GLY A 1 99 ? -5.387 3.868 0.599 1.00 61.97 99 GLY A N 1
ATOM 766 C CA . GLY A 1 99 ? -4.230 3.011 0.360 1.00 61.97 99 GLY A CA 1
ATOM 767 C C . GLY A 1 99 ? -3.088 3.772 -0.293 1.00 61.97 99 GLY A C 1
ATOM 768 O O . GLY A 1 99 ? -3.297 4.483 -1.279 1.00 61.97 99 GLY A O 1
ATOM 769 N N . ARG A 1 100 ? -1.870 3.598 0.222 1.00 65.75 100 ARG A N 1
ATOM 770 C CA . ARG A 1 100 ? -0.642 3.962 -0.485 1.00 65.75 100 ARG A CA 1
ATOM 771 C C . ARG A 1 100 ? 0.156 2.697 -0.771 1.00 65.75 100 ARG A C 1
ATOM 773 O O . ARG A 1 100 ? 0.268 1.808 0.064 1.00 65.75 100 ARG A O 1
ATOM 780 N N . PHE A 1 101 ? 0.712 2.627 -1.973 1.00 57.91 101 PHE A N 1
ATOM 781 C CA . PHE A 1 101 ? 1.622 1.556 -2.351 1.00 57.91 101 PHE A CA 1
ATOM 782 C C . PHE A 1 101 ? 3.057 1.998 -2.080 1.00 57.91 101 PHE A C 1
ATOM 784 O O . PHE A 1 101 ? 3.473 3.039 -2.599 1.00 57.91 101 PHE A O 1
ATOM 791 N N . CYS A 1 102 ? 3.812 1.214 -1.311 1.00 62.53 102 CYS A N 1
ATOM 792 C CA . CYS A 1 102 ? 5.231 1.456 -1.089 1.00 62.53 102 CYS A CA 1
ATOM 793 C C . CYS A 1 102 ? 6.046 0.320 -1.701 1.00 62.53 102 CYS A C 1
ATOM 795 O O . CYS A 1 102 ? 5.894 -0.853 -1.384 1.00 62.53 102 CYS A O 1
ATOM 797 N N . LEU A 1 103 ? 6.964 0.678 -2.588 1.00 55.72 103 LEU A N 1
ATOM 798 C CA . LEU A 1 103 ? 7.916 -0.275 -3.128 1.00 55.72 103 LEU A CA 1
ATOM 799 C C . LEU A 1 103 ? 9.183 -0.258 -2.273 1.00 55.72 103 LEU A C 1
ATOM 801 O O . LEU A 1 103 ? 9.891 0.749 -2.256 1.00 55.72 103 LEU A O 1
ATOM 805 N N . GLU A 1 104 ? 9.507 -1.377 -1.628 1.00 53.75 104 GLU A N 1
ATOM 806 C CA . GLU A 1 104 ? 10.828 -1.567 -1.032 1.00 53.75 104 GLU A CA 1
ATOM 807 C C . GLU A 1 104 ? 11.715 -2.345 -2.009 1.00 53.75 104 GLU A C 1
ATOM 809 O O . GLU A 1 104 ? 11.531 -3.538 -2.253 1.00 53.75 104 GLU A O 1
ATOM 814 N N . ILE A 1 105 ? 12.725 -1.675 -2.570 1.00 52.00 105 ILE A N 1
ATOM 815 C CA . ILE A 1 105 ? 13.792 -2.388 -3.270 1.00 52.00 105 ILE A CA 1
ATOM 816 C C . ILE A 1 105 ? 14.865 -2.768 -2.264 1.00 52.00 105 ILE A C 1
ATOM 818 O O . ILE A 1 105 ? 15.680 -1.936 -1.860 1.00 52.00 105 ILE A O 1
ATOM 822 N N . LYS A 1 106 ? 14.946 -4.056 -1.943 1.00 43.78 106 LYS A N 1
ATOM 823 C CA . LYS A 1 106 ? 16.163 -4.601 -1.346 1.00 43.78 106 LYS A CA 1
ATOM 824 C C . LYS A 1 106 ? 17.228 -4.719 -2.431 1.00 43.78 106 LYS A C 1
ATOM 826 O O . LYS A 1 106 ? 17.134 -5.583 -3.300 1.00 43.78 106 LYS A O 1
ATOM 831 N N . ARG A 1 107 ? 18.253 -3.862 -2.375 1.00 43.22 107 ARG A N 1
ATOM 832 C CA . ARG A 1 107 ? 19.505 -4.099 -3.109 1.00 43.22 107 ARG A CA 1
ATOM 833 C C . ARG A 1 107 ? 20.123 -5.388 -2.570 1.00 43.22 107 ARG A C 1
ATOM 835 O O . ARG A 1 107 ? 20.348 -5.509 -1.369 1.00 43.22 107 ARG A O 1
ATOM 842 N N . SER A 1 108 ? 20.374 -6.357 -3.445 1.00 38.97 108 SER A N 1
ATOM 843 C CA . SER A 1 108 ? 21.078 -7.582 -3.077 1.00 38.97 108 SER A CA 1
ATOM 844 C C . SER A 1 108 ? 22.530 -7.243 -2.731 1.00 38.97 108 SER A C 1
ATOM 846 O O . SER A 1 108 ? 23.364 -7.106 -3.615 1.00 38.97 108 SER A O 1
ATOM 848 N N . THR A 1 109 ? 22.877 -7.156 -1.447 1.00 40.34 109 THR A N 1
ATOM 849 C CA . THR A 1 109 ? 24.276 -7.199 -0.989 1.00 40.34 109 THR A CA 1
ATOM 850 C C . THR A 1 109 ? 24.774 -8.645 -0.917 1.00 40.34 109 THR A C 1
ATOM 852 O O . THR A 1 109 ? 25.387 -9.068 0.059 1.00 40.34 109 THR A O 1
ATOM 855 N N . ARG A 1 110 ? 24.534 -9.459 -1.952 1.00 35.88 110 ARG A N 1
ATOM 856 C CA . ARG A 1 110 ? 25.282 -10.716 -2.089 1.00 35.88 110 ARG A CA 1
ATOM 857 C C . ARG A 1 110 ? 26.662 -10.390 -2.650 1.00 35.88 110 ARG A C 1
ATOM 859 O O . ARG A 1 110 ? 26.819 -10.275 -3.858 1.00 35.88 110 ARG A O 1
ATOM 866 N N . GLY A 1 111 ? 27.648 -10.264 -1.760 1.00 36.44 111 GLY A N 1
ATOM 867 C CA . GLY A 1 111 ? 29.059 -10.412 -2.132 1.00 36.44 111 GLY A CA 1
ATOM 868 C C . GLY A 1 111 ? 30.012 -9.259 -1.824 1.00 36.44 111 GLY A C 1
ATOM 869 O O . GLY A 1 111 ? 31.073 -9.211 -2.436 1.00 36.44 111 GLY A O 1
ATOM 870 N N . LYS A 1 112 ? 29.709 -8.349 -0.892 1.00 28.45 112 LYS A N 1
ATOM 871 C CA . LYS A 1 112 ? 30.747 -7.455 -0.349 1.00 28.45 112 LYS A CA 1
ATOM 872 C C . LYS A 1 112 ? 30.755 -7.520 1.170 1.00 28.45 112 LYS A C 1
ATOM 874 O O . LYS A 1 112 ? 30.001 -6.817 1.832 1.00 28.45 112 LYS A O 1
ATOM 879 N N . ASN A 1 113 ? 31.624 -8.388 1.691 1.00 31.91 113 ASN A N 1
ATOM 880 C CA . ASN A 1 113 ? 32.221 -8.174 3.002 1.00 31.91 113 ASN A CA 1
ATOM 881 C C . ASN A 1 113 ? 32.820 -6.765 2.991 1.00 31.91 113 ASN A C 1
ATOM 883 O O . ASN A 1 113 ? 33.681 -6.475 2.160 1.00 31.91 113 ASN A O 1
ATOM 887 N N . LEU A 1 114 ? 32.341 -5.902 3.875 1.00 27.25 114 LEU A N 1
ATOM 888 C CA . LEU A 1 114 ? 32.985 -4.639 4.191 1.00 27.25 114 LEU A CA 1
ATOM 889 C C . LEU A 1 114 ? 33.170 -4.637 5.705 1.00 27.25 114 LEU A C 1
ATOM 891 O O . LEU A 1 114 ? 32.198 -4.536 6.453 1.00 27.25 114 LEU A O 1
ATOM 895 N N . PHE A 1 115 ? 34.419 -4.876 6.104 1.00 32.28 115 PHE A N 1
ATOM 896 C CA . PHE A 1 115 ? 34.991 -4.243 7.285 1.00 32.28 115 PHE A CA 1
ATOM 897 C C . PHE A 1 115 ? 34.958 -2.722 7.100 1.00 32.28 115 PHE A C 1
ATOM 899 O O . PHE A 1 115 ? 35.038 -2.282 5.925 1.00 32.28 115 PHE A O 1
#

Organism: Lymnaea stagnalis (NCBI:txid6523)

Sequence (115 aa):
MQKEHPGLQVEHCGLFMDKNSFLAASPDGIVICCNHCFPSVGLVEINVPFFTRRDLTVKESCENKAFFCAIENNSIGLKRSHHYFCQIQGQVGITGKIGRFCLEIKRSTRGKNLF

Radius of gyration: 16.42 Å; chains: 1; bounding box: 56×32×32 Å

Secondary structure (DSSP, 8-state):
---PPTT-EEE----EE-SSSS-EE--SEEEE--TTSSSSEEEEEEE--GGGGSS--HHHHTTSTTSSEEEETTEEEE-TTSHHHHHHHHHHHHH-SEEEEEE-------S----

InterPro domains:
  IPR011335 Restriction endonuclease type II-like [SSF52980] (7-97)
  IPR011604 PD-(D/E)XK endonuclease-like domain superfamily [G3DSA:3.90.320.10] (1-115)
  IPR019080 YqaJ viral recombinase [PF09588] (12-97)
  IPR051703 NF-kappa-B Signaling Regulator [PTHR46609] (4-97)

Foldseek 3Di:
DPDDAPAWDWAADDKFAAPVDRDIAGARTKIAADPPDVPRIETEHEDEDPVLLPVDDPQRLQVDPPRQWHQDPNDIDGDCPDVVVVNQVSVCVRVVGHYDYDYDYDHNPPPDDDD

pLDDT: mean 77.58, std 17.61, range [27.25, 94.56]